Protein AF-A0A7C5YBG7-F1 (afdb_monomer_lite)

pLDDT: mean 89.76, std 11.13, range [37.03, 98.12]

Secondary structure (DSSP, 8-state):
--------------HHHHHH-HHHHHHHHHHHHHHHHHHHH-HHHHHHHHHHH-TTS-HHHHHHHHHHHHHHH--TTHHHHH-TT---HHHHHHHHHHHHHHHT-S----HHHH--GGGSPPGGGS--

Radius of gyration: 17.21 Å; chains: 1; bounding box: 35×36×41 Å

Foldseek 3Di:
DDDQPDPDDADDDDPVCCVVCVVVLLVVLLVVQVLLVCCVVCVLVNLVVVCVVPVVDDSVVVSVVSVVVNVVQCPPPCCVVQFGRDDDLVSVLVNLVVVCVVVVPPDRDDSVVPDDCVSHPDSVSGGD

Structure (mmCIF, N/CA/C/O backbone):
data_AF-A0A7C5YBG7-F1
#
_entry.id   AF-A0A7C5YBG7-F1
#
loop_
_atom_site.group_PDB
_atom_site.id
_atom_site.type_symbol
_atom_site.label_atom_id
_atom_site.label_alt_id
_atom_site.label_comp_id
_atom_site.label_asym_id
_atom_site.label_entity_id
_atom_site.label_seq_id
_atom_site.pdbx_PDB_ins_code
_atom_site.Cartn_x
_atom_site.Cartn_y
_atom_site.Cartn_z
_atom_site.occupancy
_atom_site.B_iso_or_equiv
_atom_site.auth_seq_id
_atom_site.auth_comp_id
_atom_site.auth_asym_id
_atom_site.auth_atom_id
_atom_site.pdbx_PDB_model_num
ATOM 1 N N . GLY A 1 1 ? 12.139 24.392 7.264 1.00 37.03 1 GLY A N 1
ATOM 2 C CA . GLY A 1 1 ? 10.676 24.533 7.234 1.00 37.03 1 GLY A CA 1
ATOM 3 C C . GLY A 1 1 ? 10.101 23.276 7.824 1.00 37.03 1 GLY A C 1
ATOM 4 O O . GLY A 1 1 ? 10.590 22.210 7.470 1.00 37.03 1 GLY A O 1
ATOM 5 N N . ASP A 1 2 ? 9.162 23.403 8.752 1.00 40.44 2 ASP A N 1
ATOM 6 C CA . ASP A 1 2 ? 8.578 22.266 9.464 1.00 40.44 2 ASP A CA 1
ATOM 7 C C . ASP A 1 2 ? 7.791 21.392 8.482 1.00 40.44 2 ASP A C 1
ATOM 9 O O . ASP A 1 2 ? 6.681 21.726 8.070 1.00 40.44 2 ASP A O 1
ATOM 13 N N . TYR A 1 3 ? 8.404 20.294 8.041 1.00 53.16 3 TYR A N 1
ATOM 14 C CA . TYR A 1 3 ? 7.739 19.298 7.211 1.00 53.16 3 TYR A CA 1
ATOM 15 C C . TYR A 1 3 ? 6.719 18.553 8.074 1.00 53.16 3 TYR A C 1
ATOM 17 O O . TYR A 1 3 ? 7.087 17.825 8.996 1.00 53.16 3 TYR A O 1
ATOM 25 N N . LEU A 1 4 ? 5.434 18.719 7.764 1.00 58.53 4 LEU A N 1
ATOM 26 C CA . LEU A 1 4 ? 4.390 17.847 8.288 1.00 58.53 4 LEU A CA 1
ATOM 27 C C . LEU A 1 4 ? 4.488 16.496 7.559 1.00 58.53 4 LEU A C 1
ATOM 29 O O . LEU A 1 4 ? 4.436 16.486 6.327 1.00 58.53 4 LEU A O 1
ATOM 33 N N . PRO A 1 5 ? 4.626 15.361 8.267 1.00 64.81 5 PRO A N 1
ATOM 34 C CA . PRO A 1 5 ? 4.636 14.037 7.652 1.00 64.81 5 PRO A CA 1
ATOM 35 C C . PRO A 1 5 ? 3.214 13.646 7.214 1.00 64.81 5 PRO A C 1
ATOM 37 O O . PRO A 1 5 ? 2.552 12.808 7.823 1.00 64.81 5 PRO A O 1
ATOM 40 N N . LEU A 1 6 ? 2.721 14.287 6.154 1.00 62.03 6 LEU A N 1
ATOM 41 C CA . LEU A 1 6 ? 1.426 13.976 5.563 1.00 62.03 6 LEU A CA 1
ATOM 42 C C . LEU A 1 6 ? 1.519 12.671 4.769 1.00 62.03 6 LEU A C 1
ATOM 44 O O . LEU A 1 6 ? 2.406 12.483 3.936 1.00 62.03 6 LEU A O 1
ATOM 48 N N . VAL A 1 7 ? 0.568 11.771 5.003 1.00 65.56 7 VAL A N 1
ATOM 49 C CA . VAL A 1 7 ? 0.399 10.569 4.182 1.00 65.56 7 VAL A CA 1
ATOM 50 C C . VAL A 1 7 ? -0.259 11.003 2.876 1.00 65.56 7 VAL A C 1
ATOM 52 O O . VAL A 1 7 ? -1.428 11.373 2.864 1.00 65.56 7 VAL A O 1
ATOM 55 N N . GLY A 1 8 ? 0.516 11.017 1.791 1.00 68.62 8 GLY A N 1
ATOM 56 C CA . GLY A 1 8 ? 0.087 11.610 0.521 1.00 68.62 8 GLY A CA 1
ATOM 57 C C . GLY A 1 8 ? -0.766 10.708 -0.374 1.00 68.62 8 GLY A C 1
ATOM 58 O O . GLY A 1 8 ? -1.505 11.226 -1.201 1.00 68.62 8 GLY A O 1
ATOM 59 N N . ASN A 1 9 ? -0.682 9.380 -0.228 1.00 79.50 9 ASN A N 1
ATOM 60 C CA . ASN A 1 9 ? -1.382 8.420 -1.089 1.00 79.50 9 ASN A CA 1
ATOM 61 C C . ASN A 1 9 ? -1.858 7.196 -0.296 1.00 79.50 9 ASN A C 1
ATOM 63 O O . ASN A 1 9 ? -1.182 6.745 0.628 1.00 79.50 9 ASN A O 1
ATOM 67 N N . GLY A 1 10 ? -2.990 6.623 -0.704 1.00 87.75 10 GLY A N 1
ATOM 68 C CA . GLY A 1 10 ? -3.552 5.405 -0.125 1.00 87.75 10 GLY A CA 1
ATOM 69 C C . GLY A 1 10 ? -4.531 4.725 -1.079 1.00 87.75 10 GLY A C 1
ATOM 70 O O . GLY A 1 10 ? -5.004 5.329 -2.040 1.00 87.75 10 GLY A O 1
ATOM 71 N N . ILE A 1 11 ? -4.828 3.453 -0.817 1.00 92.50 11 ILE A N 1
ATOM 72 C CA . ILE A 1 11 ? -5.889 2.725 -1.517 1.00 92.50 11 ILE A CA 1
ATOM 73 C C . ILE A 1 11 ? -7.158 2.862 -0.687 1.00 92.50 11 ILE A C 1
ATOM 75 O O . ILE A 1 11 ? -7.195 2.433 0.463 1.00 92.50 11 ILE A O 1
ATOM 79 N N . VAL A 1 12 ? -8.195 3.439 -1.287 1.00 94.12 12 VAL A N 1
ATOM 80 C CA . VAL A 1 12 ? -9.502 3.610 -0.652 1.00 94.12 12 VAL A CA 1
ATOM 81 C C . VAL A 1 12 ? -10.476 2.602 -1.245 1.00 94.12 12 VAL A C 1
ATOM 83 O O . VAL A 1 12 ? -10.521 2.397 -2.459 1.00 94.12 12 VAL A O 1
ATOM 86 N N . VAL A 1 13 ? -11.262 1.967 -0.382 1.00 94.88 13 VAL A N 1
ATOM 87 C CA . VAL A 1 13 ? -12.296 1.006 -0.762 1.00 94.88 13 VAL A CA 1
ATOM 88 C C . VAL A 1 13 ? -13.597 1.367 -0.061 1.00 94.88 13 VAL A C 1
ATOM 90 O O . VAL A 1 13 ? -13.596 1.813 1.082 1.00 94.88 13 VAL A O 1
ATOM 93 N N . ASN A 1 14 ? -14.720 1.180 -0.749 1.00 95.88 14 ASN A N 1
ATOM 94 C CA . ASN A 1 14 ? -16.034 1.339 -0.140 1.00 95.88 14 ASN A CA 1
ATOM 95 C C . ASN A 1 14 ? -16.245 0.280 0.961 1.00 95.88 14 ASN A C 1
ATOM 97 O O . ASN A 1 14 ? -15.978 -0.903 0.741 1.00 95.88 14 ASN A O 1
ATOM 101 N N . GLU A 1 15 ? -16.758 0.691 2.122 1.00 93.69 15 GLU A N 1
ATOM 102 C CA . GLU A 1 15 ? -16.945 -0.210 3.266 1.00 93.69 15 GLU A CA 1
ATOM 103 C C . GLU A 1 15 ? -17.874 -1.391 2.971 1.00 93.69 15 GLU A C 1
ATOM 105 O O . GLU A 1 15 ? -17.572 -2.520 3.358 1.00 93.69 15 GLU A O 1
ATOM 110 N N . ASP A 1 16 ? -18.994 -1.162 2.280 1.00 97.06 16 ASP A N 1
ATOM 111 C CA . ASP A 1 16 ? -19.935 -2.236 1.950 1.00 97.06 16 ASP A CA 1
ATOM 112 C C . ASP A 1 16 ? -19.296 -3.239 0.997 1.00 97.06 16 ASP A C 1
ATOM 114 O O . ASP A 1 16 ? -19.491 -4.450 1.135 1.00 97.06 16 ASP A O 1
ATOM 118 N N . PHE A 1 17 ? -18.500 -2.750 0.044 1.00 97.38 17 PHE A N 1
ATOM 119 C CA . PHE A 1 17 ? -17.734 -3.613 -0.841 1.00 97.38 17 PHE A CA 1
ATOM 120 C C . PHE A 1 17 ? -16.703 -4.435 -0.064 1.00 97.38 17 PHE A C 1
ATOM 122 O O . PHE A 1 17 ? -16.616 -5.640 -0.292 1.00 97.38 17 PHE A O 1
ATOM 129 N N . LEU A 1 18 ? -15.966 -3.816 0.864 1.00 96.12 18 LEU A N 1
ATOM 130 C CA . LEU A 1 18 ? -14.976 -4.488 1.707 1.00 96.12 18 LEU A CA 1
ATOM 131 C C . LEU A 1 18 ? -15.617 -5.584 2.566 1.00 96.12 18 LEU A C 1
ATOM 133 O O . LEU A 1 18 ? -15.129 -6.712 2.573 1.00 96.12 18 LEU A O 1
ATOM 137 N N . LYS A 1 19 ? -16.739 -5.277 3.231 1.00 95.56 19 LYS A N 1
ATOM 138 C CA . LYS A 1 19 ? -17.493 -6.225 4.069 1.00 95.56 19 LYS A CA 1
ATOM 139 C C . LYS A 1 19 ? -18.007 -7.414 3.255 1.00 95.56 19 LYS A C 1
ATOM 141 O O . LYS A 1 19 ? -17.927 -8.550 3.712 1.00 95.56 19 LYS A O 1
ATOM 146 N N . LYS A 1 20 ? -18.514 -7.165 2.043 1.00 98.12 20 LYS A N 1
ATOM 147 C CA . LYS A 1 20 ? -19.058 -8.211 1.158 1.00 98.12 20 LYS A CA 1
ATOM 148 C C . LYS A 1 20 ? -17.973 -9.011 0.432 1.00 98.12 20 LYS A C 1
ATOM 150 O O . LYS A 1 20 ? -18.186 -10.182 0.136 1.00 98.12 20 LYS A O 1
ATOM 155 N N . ASN A 1 21 ? -16.826 -8.399 0.130 1.00 97.88 21 ASN A N 1
ATOM 156 C CA . ASN A 1 21 ? -15.795 -8.970 -0.741 1.00 97.88 21 ASN A CA 1
ATOM 157 C C . ASN A 1 21 ? -14.369 -8.846 -0.158 1.00 97.88 21 ASN A C 1
ATOM 159 O O . ASN A 1 21 ? -13.455 -8.411 -0.871 1.00 97.88 21 ASN A O 1
ATOM 163 N N . PRO A 1 22 ? -14.113 -9.259 1.097 1.00 96.81 22 PRO A N 1
ATOM 164 C CA . PRO A 1 22 ? -12.812 -9.045 1.736 1.00 96.81 22 PRO A CA 1
ATOM 165 C C . PRO A 1 22 ? -11.673 -9.754 0.988 1.00 96.81 22 PRO A C 1
ATOM 167 O O . PRO A 1 22 ? -10.575 -9.216 0.841 1.00 96.81 22 PRO A O 1
ATOM 170 N N . GLU A 1 23 ? -11.942 -10.932 0.421 1.00 97.56 23 GLU A N 1
ATOM 171 C CA . GLU A 1 23 ? -10.960 -11.671 -0.376 1.00 97.56 23 GLU A CA 1
ATOM 172 C C . GLU A 1 23 ? -10.635 -11.005 -1.713 1.00 97.56 23 GLU A C 1
ATOM 174 O O . GLU A 1 23 ? -9.494 -11.091 -2.175 1.00 97.56 23 GLU A O 1
ATOM 179 N N . ALA A 1 24 ? -11.594 -10.310 -2.332 1.00 97.81 24 ALA A N 1
ATOM 180 C CA . ALA A 1 24 ? -11.327 -9.539 -3.542 1.00 97.81 24 ALA A CA 1
ATOM 181 C C . ALA A 1 24 ? -10.361 -8.389 -3.236 1.00 97.81 24 ALA A C 1
ATOM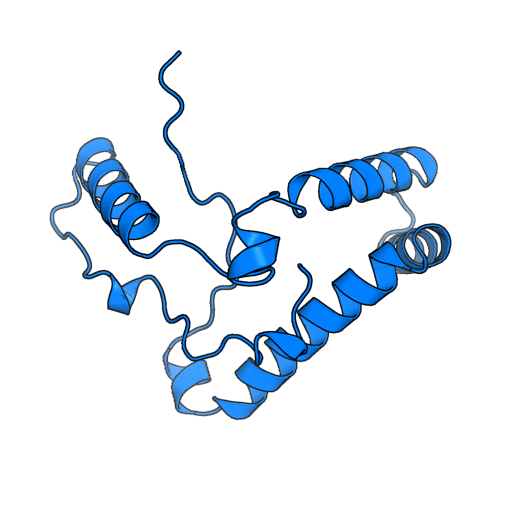 183 O O . ALA A 1 24 ? -9.392 -8.194 -3.969 1.00 97.81 24 ALA A O 1
ATOM 184 N N . VAL A 1 25 ? -10.555 -7.704 -2.104 1.00 97.38 25 VAL A N 1
ATOM 185 C CA . VAL A 1 25 ? -9.662 -6.631 -1.646 1.00 97.38 25 VAL A CA 1
ATOM 186 C C . VAL A 1 25 ? -8.265 -7.172 -1.338 1.00 97.38 25 VAL A C 1
ATOM 188 O O . VAL A 1 25 ? -7.280 -6.642 -1.851 1.00 97.38 25 VAL A O 1
ATOM 191 N N . ARG A 1 26 ? -8.146 -8.290 -0.606 1.00 96.38 26 ARG A N 1
ATOM 192 C CA . ARG A 1 26 ? -6.836 -8.925 -0.352 1.00 96.38 26 ARG A CA 1
ATOM 193 C C . ARG A 1 26 ? -6.121 -9.327 -1.643 1.00 96.38 26 ARG A C 1
ATOM 195 O O . ARG A 1 26 ? -4.910 -9.143 -1.771 1.00 96.38 26 ARG A O 1
ATOM 202 N N . LYS A 1 27 ? -6.850 -9.887 -2.615 1.00 97.44 27 LYS A N 1
ATOM 203 C CA . LYS A 1 27 ? -6.292 -10.251 -3.928 1.00 97.44 27 LYS A CA 1
ATOM 204 C C . LYS A 1 27 ? -5.863 -9.019 -4.721 1.00 97.44 27 LYS A C 1
ATOM 206 O O . LYS A 1 27 ? -4.786 -9.053 -5.309 1.00 97.44 27 LYS A O 1
ATOM 211 N N . PHE A 1 28 ? -6.650 -7.946 -4.692 1.00 97.75 28 PHE A N 1
ATOM 212 C CA . PHE A 1 28 ? -6.308 -6.678 -5.328 1.00 97.75 28 PHE A CA 1
ATOM 213 C C . PHE A 1 28 ? -5.015 -6.093 -4.752 1.00 97.75 28 PHE A C 1
ATOM 215 O O . PHE A 1 28 ? -4.090 -5.812 -5.507 1.00 97.75 28 PHE A O 1
ATOM 222 N N . LEU A 1 29 ? -4.884 -6.020 -3.424 1.00 96.56 29 LEU A N 1
ATOM 223 C CA . LEU A 1 29 ? -3.663 -5.528 -2.775 1.00 96.56 29 LEU A CA 1
ATOM 224 C C . LEU A 1 29 ? -2.434 -6.374 -3.141 1.00 96.56 29 LEU A C 1
ATOM 226 O O . LEU A 1 29 ? -1.373 -5.831 -3.446 1.00 96.56 29 LEU A O 1
ATOM 230 N N . ARG A 1 30 ? -2.571 -7.707 -3.208 1.00 96.44 30 ARG A N 1
ATOM 231 C CA . ARG A 1 30 ? -1.494 -8.577 -3.714 1.00 96.44 30 ARG A CA 1
ATOM 232 C C . ARG A 1 30 ? -1.150 -8.297 -5.178 1.00 96.44 30 ARG A C 1
ATOM 234 O O . ARG A 1 30 ? 0.028 -8.326 -5.525 1.00 96.44 30 ARG A O 1
ATOM 241 N N . ALA A 1 31 ? -2.144 -8.044 -6.028 1.00 97.19 31 ALA A N 1
ATOM 242 C CA . ALA A 1 31 ? -1.926 -7.715 -7.435 1.00 97.19 31 ALA A CA 1
ATOM 243 C C . ALA A 1 31 ? -1.191 -6.377 -7.599 1.00 97.19 31 ALA A C 1
ATOM 245 O O . ALA A 1 31 ? -0.249 -6.309 -8.383 1.00 97.19 31 ALA A O 1
ATOM 246 N N . VAL A 1 32 ? -1.538 -5.360 -6.802 1.00 94.75 32 VAL A N 1
ATOM 247 C CA . VAL A 1 32 ? -0.824 -4.073 -6.771 1.00 94.75 32 VAL A CA 1
ATOM 248 C C . VAL A 1 32 ? 0.649 -4.281 -6.420 1.00 94.75 32 VAL A C 1
ATOM 250 O O . VAL A 1 32 ? 1.522 -3.840 -7.162 1.00 94.75 32 VAL A O 1
ATOM 253 N N . ILE A 1 33 ? 0.946 -5.022 -5.346 1.00 93.00 33 ILE A N 1
ATOM 254 C CA . ILE A 1 33 ? 2.338 -5.292 -4.946 1.00 93.00 33 ILE A CA 1
ATOM 255 C C . ILE A 1 33 ? 3.094 -6.077 -6.023 1.00 93.00 33 ILE A C 1
ATOM 257 O O . ILE A 1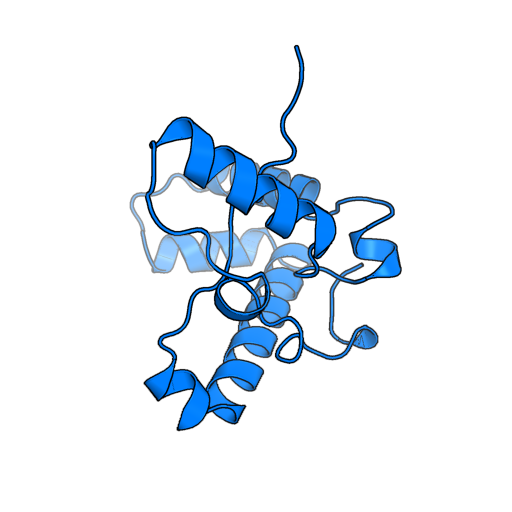 33 ? 4.259 -5.782 -6.282 1.00 93.00 33 ILE A O 1
ATOM 261 N N . ARG A 1 34 ? 2.450 -7.045 -6.689 1.00 95.44 34 ARG A N 1
ATOM 262 C CA . ARG A 1 34 ? 3.053 -7.746 -7.836 1.00 95.44 34 ARG A CA 1
ATOM 263 C C . ARG A 1 34 ? 3.354 -6.795 -8.990 1.00 95.44 34 ARG A C 1
ATOM 265 O O . ARG A 1 34 ? 4.430 -6.906 -9.562 1.00 95.44 34 ARG A O 1
ATOM 272 N N . GLY A 1 35 ? 2.447 -5.871 -9.301 1.00 93.81 35 GLY A N 1
ATOM 273 C CA . GLY A 1 35 ? 2.658 -4.852 -10.329 1.00 93.81 35 GLY A CA 1
ATOM 274 C C . GLY A 1 35 ? 3.866 -3.972 -10.020 1.00 93.81 35 GLY A C 1
ATOM 275 O O . GLY A 1 35 ? 4.724 -3.795 -10.873 1.00 93.81 35 GLY A O 1
ATOM 276 N N . ILE A 1 36 ? 4.003 -3.510 -8.775 1.00 91.62 36 ILE A N 1
ATOM 277 C CA . ILE A 1 36 ? 5.162 -2.708 -8.356 1.00 91.62 36 ILE A CA 1
ATOM 278 C C . ILE A 1 36 ? 6.454 -3.534 -8.428 1.00 91.62 36 ILE A C 1
ATOM 280 O O . ILE A 1 36 ? 7.433 -3.077 -9.012 1.00 91.62 36 ILE A O 1
ATOM 284 N N . LYS A 1 37 ? 6.451 -4.774 -7.910 1.00 91.38 37 LYS A N 1
ATOM 285 C CA . LYS A 1 37 ? 7.586 -5.711 -8.033 1.00 91.38 37 LYS A CA 1
ATOM 286 C C . LYS A 1 37 ? 7.996 -5.912 -9.494 1.00 91.38 37 LYS A C 1
ATOM 288 O O . LYS A 1 37 ? 9.184 -5.913 -9.801 1.00 91.38 37 LYS A O 1
ATOM 293 N N . TYR A 1 38 ? 7.017 -6.049 -10.385 1.00 94.38 38 TYR A N 1
ATOM 294 C CA . TYR A 1 38 ? 7.254 -6.189 -11.814 1.00 94.38 38 TYR A CA 1
ATOM 295 C C . TYR A 1 38 ? 7.887 -4.937 -12.415 1.00 94.38 38 TYR A C 1
ATOM 297 O O . TYR A 1 38 ? 8.866 -5.054 -13.140 1.00 94.38 38 TYR A O 1
ATOM 305 N N . SER A 1 39 ? 7.374 -3.749 -12.088 1.00 93.38 39 SER A N 1
ATOM 306 C CA . SER A 1 39 ? 7.916 -2.482 -12.585 1.00 93.38 39 SER A CA 1
ATOM 307 C C . SER A 1 39 ? 9.341 -2.212 -12.103 1.00 93.38 39 SER A C 1
ATOM 309 O O . SER A 1 39 ? 10.122 -1.625 -12.844 1.00 93.38 39 SER A O 1
ATOM 311 N N . ILE A 1 40 ? 9.697 -2.669 -10.897 1.00 90.31 40 ILE A N 1
ATOM 312 C CA . ILE A 1 40 ? 11.077 -2.621 -10.390 1.00 90.31 40 ILE A CA 1
ATOM 313 C C . ILE A 1 40 ? 11.987 -3.532 -11.216 1.00 90.31 40 ILE A C 1
ATOM 315 O O . ILE A 1 40 ? 13.075 -3.121 -11.609 1.00 90.31 40 ILE A O 1
ATOM 319 N N . ALA A 1 41 ? 11.551 -4.765 -11.480 1.00 92.81 41 ALA A N 1
ATOM 320 C CA . ALA A 1 41 ? 12.347 -5.739 -12.222 1.00 92.81 41 ALA A CA 1
ATOM 321 C C . ALA A 1 41 ? 12.436 -5.425 -13.728 1.00 92.81 41 ALA A C 1
ATOM 323 O O . ALA A 1 41 ? 13.451 -5.721 -14.351 1.00 92.81 41 ALA A O 1
ATOM 324 N N . ASN A 1 42 ? 11.390 -4.823 -14.305 1.00 95.31 42 ASN A N 1
ATOM 325 C CA . ASN A 1 42 ? 11.221 -4.637 -15.749 1.00 95.31 42 ASN A CA 1
ATOM 326 C C . ASN A 1 42 ? 10.768 -3.201 -16.097 1.00 95.31 42 ASN A C 1
ATOM 328 O O . ASN A 1 42 ? 9.693 -3.017 -16.678 1.00 95.31 42 ASN A O 1
ATOM 332 N N . PRO A 1 43 ? 11.549 -2.156 -15.768 1.00 93.88 43 PRO A N 1
ATOM 333 C CA . PRO A 1 43 ? 11.111 -0.769 -15.930 1.00 93.88 43 PRO A CA 1
ATOM 334 C C . PRO A 1 43 ? 10.794 -0.399 -17.388 1.00 93.88 43 PRO A C 1
ATOM 336 O O . PRO A 1 43 ? 9.817 0.297 -17.645 1.00 93.88 43 PRO A O 1
ATOM 339 N N . ASP A 1 44 ? 11.562 -0.894 -18.363 1.00 95.12 44 ASP A N 1
ATOM 340 C CA . ASP A 1 44 ? 11.312 -0.621 -19.788 1.00 95.12 44 ASP A CA 1
ATOM 341 C C . ASP A 1 44 ? 10.006 -1.238 -20.303 1.00 95.12 44 ASP A C 1
ATOM 343 O O . ASP A 1 44 ? 9.279 -0.628 -21.096 1.00 95.12 44 ASP A O 1
ATOM 347 N N . GLU A 1 45 ? 9.683 -2.441 -19.836 1.00 97.06 45 GLU A N 1
ATOM 348 C CA . GLU A 1 45 ? 8.434 -3.102 -20.193 1.00 97.06 45 GLU A CA 1
ATOM 349 C C . GLU A 1 45 ? 7.246 -2.452 -19.485 1.00 97.06 45 GLU A C 1
ATOM 351 O O . GLU A 1 45 ? 6.215 -2.231 -20.113 1.00 97.06 45 GLU A O 1
ATOM 356 N N . ALA A 1 46 ? 7.401 -2.054 -18.220 1.00 95.94 46 ALA A N 1
ATOM 357 C CA . ALA A 1 46 ? 6.372 -1.323 -17.487 1.00 95.94 46 ALA A CA 1
ATOM 358 C C . ALA A 1 46 ? 5.973 -0.019 -18.201 1.00 95.94 46 ALA A C 1
ATOM 360 O O . ALA A 1 46 ? 4.784 0.268 -18.338 1.00 95.94 46 ALA A O 1
ATOM 361 N N . ILE A 1 47 ? 6.945 0.732 -18.732 1.00 97.31 47 ILE A N 1
ATOM 362 C CA . ILE A 1 47 ? 6.657 1.913 -19.557 1.00 97.31 47 ILE A CA 1
ATOM 363 C C . ILE A 1 47 ? 6.011 1.527 -20.886 1.00 97.31 47 ILE A C 1
ATOM 365 O O . ILE A 1 47 ? 5.085 2.194 -21.334 1.00 97.31 47 ILE A O 1
ATOM 369 N N . SER A 1 48 ? 6.433 0.429 -21.510 1.00 96.62 48 SER A N 1
ATOM 370 C CA . SER A 1 48 ? 5.796 -0.048 -22.743 1.00 96.62 48 SER A CA 1
ATOM 371 C C . SER A 1 48 ? 4.319 -0.412 -22.519 1.00 96.62 48 SER A C 1
ATOM 373 O O . SER A 1 48 ? 3.474 -0.055 -23.336 1.00 96.62 48 SER A O 1
ATOM 375 N N . ILE A 1 49 ? 3.987 -1.042 -21.387 1.00 97.06 49 ILE A N 1
ATOM 376 C CA . ILE A 1 49 ? 2.607 -1.327 -20.963 1.00 97.06 49 ILE A CA 1
ATOM 377 C C . ILE A 1 49 ? 1.833 -0.023 -20.711 1.00 97.06 49 ILE A C 1
ATOM 379 O O . ILE A 1 49 ? 0.686 0.104 -21.141 1.00 97.06 49 ILE A O 1
ATOM 383 N N . LEU A 1 50 ? 2.450 0.970 -20.060 1.00 95.88 50 LEU A N 1
ATOM 384 C CA . LEU A 1 50 ? 1.839 2.286 -19.839 1.00 95.88 50 LEU A CA 1
ATOM 385 C C . LEU A 1 50 ? 1.480 2.976 -21.166 1.00 95.88 50 LEU A C 1
ATOM 387 O O . LEU A 1 50 ? 0.364 3.467 -21.315 1.00 95.88 50 LEU A O 1
ATOM 391 N N . LEU A 1 51 ? 2.379 2.945 -22.151 1.00 96.50 51 LEU A N 1
ATOM 392 C CA . LEU A 1 51 ? 2.153 3.545 -23.470 1.00 96.50 51 LEU A CA 1
ATOM 393 C C . LEU A 1 51 ? 1.076 2.824 -24.290 1.00 96.50 51 LEU A C 1
ATOM 395 O O . LEU A 1 51 ? 0.417 3.452 -25.111 1.00 96.50 51 LEU A O 1
ATOM 399 N N . GLN A 1 52 ? 0.845 1.526 -24.065 1.00 97.19 52 GLN A N 1
ATOM 400 C CA . GLN A 1 52 ? -0.309 0.839 -24.663 1.00 97.19 52 GLN A CA 1
ATOM 401 C C . GLN A 1 52 ? -1.635 1.385 -24.117 1.00 97.19 52 GLN A C 1
ATOM 403 O O . GLN A 1 52 ? -2.634 1.417 -24.834 1.00 97.19 52 GLN A O 1
ATOM 408 N N . ARG A 1 53 ? -1.655 1.804 -22.844 1.00 96.81 53 ARG A N 1
ATOM 409 C CA . ARG A 1 53 ? -2.843 2.366 -22.191 1.00 96.81 53 ARG A CA 1
ATOM 410 C C . ARG A 1 53 ? -3.073 3.831 -22.553 1.00 96.81 53 ARG A C 1
ATOM 412 O O . ARG A 1 53 ? -4.236 4.229 -22.672 1.00 96.81 53 ARG A O 1
ATOM 419 N N . ASP A 1 54 ? -1.991 4.592 -22.683 1.00 96.31 54 ASP A N 1
ATOM 420 C CA . ASP A 1 54 ? -1.983 5.992 -23.099 1.00 96.31 54 ASP A CA 1
ATOM 421 C C . ASP A 1 54 ? -0.803 6.271 -24.053 1.00 96.31 54 ASP A C 1
ATOM 423 O O . ASP A 1 54 ? 0.308 6.585 -23.611 1.00 96.31 54 ASP A O 1
ATOM 427 N N . PRO A 1 55 ? -1.037 6.179 -25.375 1.00 95.00 55 PRO A N 1
ATOM 428 C CA . PRO A 1 55 ? -0.004 6.407 -26.384 1.00 95.00 55 PRO A CA 1
ATOM 429 C C . PRO A 1 55 ? 0.470 7.861 -26.496 1.00 95.00 55 PRO A C 1
ATOM 431 O O . PRO A 1 55 ? 1.403 8.127 -27.250 1.00 95.00 55 PRO A O 1
ATOM 434 N N . THR A 1 56 ? -0.179 8.812 -25.812 1.00 97.25 56 THR A N 1
ATOM 435 C CA . THR A 1 56 ? 0.171 10.240 -25.896 1.00 97.25 56 THR A CA 1
ATOM 436 C C . THR A 1 56 ? 1.333 10.625 -24.981 1.00 97.25 56 THR A C 1
ATOM 438 O O . THR A 1 56 ? 1.905 11.707 -25.124 1.00 97.25 56 THR A O 1
ATOM 441 N N . LEU A 1 57 ? 1.704 9.742 -24.052 1.00 96.62 57 LEU A N 1
ATOM 442 C CA . LEU A 1 57 ? 2.774 9.979 -23.093 1.00 96.62 57 LEU A CA 1
ATOM 443 C C . LEU A 1 57 ? 4.159 9.892 -23.746 1.00 96.62 57 LEU A C 1
ATOM 445 O O . LEU A 1 57 ? 4.406 9.128 -24.679 1.00 96.62 57 LEU A O 1
ATOM 449 N N . ASN A 1 58 ? 5.109 10.650 -23.199 1.00 96.94 58 ASN A N 1
ATOM 450 C CA . ASN A 1 58 ? 6.502 10.572 -23.618 1.00 96.94 58 ASN A CA 1
ATOM 451 C C . ASN A 1 58 ? 7.226 9.442 -22.868 1.00 96.94 58 ASN A C 1
ATOM 453 O O . ASN A 1 58 ? 7.361 9.487 -21.646 1.00 96.94 58 ASN A O 1
ATOM 457 N N . LYS A 1 59 ? 7.740 8.458 -23.615 1.00 94.69 59 LYS A N 1
ATOM 458 C CA . LYS A 1 59 ? 8.418 7.273 -23.068 1.00 94.69 59 LYS A CA 1
ATOM 459 C C . LYS A 1 59 ? 9.543 7.612 -22.088 1.00 94.69 59 LYS A C 1
ATOM 461 O O . LYS A 1 59 ? 9.606 7.032 -21.006 1.00 94.69 59 LYS A O 1
ATOM 466 N N . ASP A 1 60 ? 10.436 8.516 -22.475 1.00 94.81 60 ASP A N 1
ATOM 467 C CA . ASP A 1 60 ? 11.641 8.808 -21.700 1.00 94.81 60 ASP A CA 1
ATOM 468 C C . ASP A 1 60 ? 11.290 9.563 -20.419 1.00 94.81 60 ASP A C 1
ATOM 470 O O . ASP A 1 60 ? 11.801 9.234 -19.348 1.00 94.81 60 ASP A O 1
ATOM 474 N N . VAL A 1 61 ? 10.349 10.509 -20.502 1.00 96.38 61 VAL A N 1
ATOM 475 C CA . VAL A 1 61 ? 9.826 11.229 -19.333 1.00 96.38 61 VAL A CA 1
ATOM 476 C C . VAL A 1 61 ? 9.168 10.260 -18.356 1.00 96.38 61 VAL A C 1
ATOM 478 O O . VAL A 1 61 ? 9.490 10.279 -17.169 1.00 96.38 61 VAL A O 1
ATOM 481 N N . GLU A 1 62 ? 8.292 9.374 -18.831 1.00 96.06 62 GLU A N 1
ATOM 482 C CA . GLU A 1 62 ? 7.610 8.422 -17.953 1.00 96.06 62 GLU A CA 1
ATOM 483 C C . GLU A 1 62 ? 8.574 7.402 -17.342 1.00 96.06 62 GLU A C 1
ATOM 485 O O . GLU A 1 62 ? 8.429 7.055 -16.170 1.00 96.06 62 GLU A O 1
ATOM 490 N N . LYS A 1 63 ? 9.618 6.984 -18.071 1.00 94.31 63 LYS A N 1
ATOM 491 C CA . LYS A 1 63 ? 10.679 6.140 -17.505 1.00 94.31 63 LYS A CA 1
ATOM 492 C C . LYS A 1 63 ? 11.399 6.842 -16.358 1.00 94.31 63 LYS A C 1
ATOM 494 O O . LYS A 1 63 ? 11.580 6.238 -15.304 1.00 94.31 63 LYS A O 1
ATOM 499 N N . GLN A 1 64 ? 11.769 8.112 -16.525 1.00 94.44 64 GLN A N 1
ATOM 500 C CA . GLN A 1 64 ? 12.399 8.880 -15.447 1.00 94.44 64 GLN A CA 1
ATOM 501 C C . GLN A 1 64 ? 11.461 9.053 -14.246 1.00 94.44 64 GLN A C 1
ATOM 503 O O . GLN A 1 64 ? 11.882 8.870 -13.104 1.00 94.44 64 GLN A O 1
ATOM 508 N N . ARG A 1 65 ? 10.173 9.332 -14.488 1.00 93.25 65 ARG A N 1
ATOM 509 C CA . ARG A 1 65 ? 9.161 9.430 -13.424 1.00 93.25 65 ARG A CA 1
ATOM 510 C C . ARG A 1 65 ? 8.992 8.115 -12.670 1.00 93.25 65 ARG A C 1
ATOM 512 O O . ARG A 1 65 ? 8.897 8.140 -11.447 1.00 93.25 65 ARG A O 1
ATOM 519 N N . LEU A 1 66 ? 8.982 6.983 -13.374 1.00 92.94 66 LEU A N 1
ATOM 520 C CA . LEU A 1 66 ? 8.918 5.665 -12.750 1.00 92.94 66 LEU A CA 1
ATOM 521 C C . LEU A 1 66 ? 10.137 5.428 -11.858 1.00 92.94 66 LEU A C 1
ATOM 523 O O . LEU A 1 66 ? 9.959 5.090 -10.695 1.00 92.94 66 LEU A O 1
ATOM 527 N N . LEU A 1 67 ? 11.354 5.642 -12.362 1.00 89.94 67 LEU A N 1
ATOM 528 C CA . LEU A 1 67 ? 12.578 5.432 -11.579 1.00 89.94 67 LEU A CA 1
ATOM 529 C C . LEU A 1 67 ? 12.605 6.308 -10.318 1.00 89.94 67 LEU A C 1
ATOM 531 O O . LEU A 1 67 ? 12.869 5.801 -9.232 1.00 89.94 67 LEU A O 1
ATOM 535 N N . MET A 1 68 ? 12.221 7.581 -10.435 1.00 88.69 68 MET A N 1
ATOM 536 C CA . MET A 1 68 ? 12.096 8.482 -9.287 1.00 88.69 68 MET A CA 1
ATOM 537 C C . MET A 1 68 ? 11.038 8.000 -8.286 1.00 88.69 68 MET A C 1
ATOM 539 O O . MET A 1 68 ? 11.272 7.995 -7.080 1.00 88.69 68 MET A O 1
ATOM 543 N N . ALA A 1 69 ? 9.869 7.567 -8.765 1.00 87.00 69 ALA A N 1
ATOM 544 C CA . ALA A 1 69 ? 8.832 7.023 -7.896 1.00 87.00 69 ALA A CA 1
ATOM 545 C C . ALA A 1 69 ? 9.316 5.763 -7.162 1.00 87.00 69 ALA A C 1
ATOM 547 O O . ALA A 1 69 ? 9.037 5.618 -5.974 1.00 87.00 69 ALA A O 1
ATOM 548 N N . LEU A 1 70 ? 10.068 4.888 -7.841 1.00 82.75 70 LEU A N 1
ATOM 549 C CA . LEU A 1 70 ? 10.654 3.680 -7.256 1.00 82.75 70 LEU A CA 1
ATOM 550 C C . LEU A 1 70 ? 11.689 3.997 -6.163 1.00 82.75 70 LEU A C 1
ATOM 552 O O . LEU A 1 70 ? 11.744 3.289 -5.159 1.00 82.75 70 LEU A O 1
ATOM 556 N N . GLU A 1 71 ? 12.462 5.073 -6.312 1.00 80.94 71 GLU A N 1
ATOM 557 C CA . GLU A 1 71 ? 13.365 5.556 -5.259 1.00 80.94 71 GLU A CA 1
ATOM 558 C C . GLU A 1 71 ? 12.599 6.106 -4.050 1.00 80.94 71 GLU A C 1
ATOM 560 O O . GLU A 1 71 ? 12.951 5.804 -2.912 1.00 80.94 71 GLU A O 1
ATOM 565 N N . ILE A 1 72 ? 11.526 6.870 -4.279 1.00 76.50 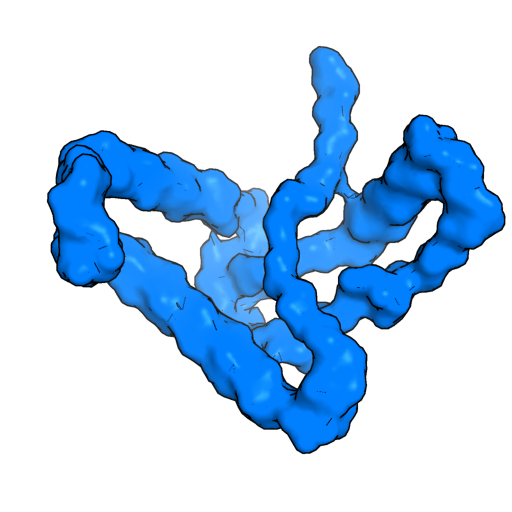72 ILE A N 1
ATOM 566 C CA . ILE A 1 72 ? 10.723 7.482 -3.208 1.00 76.50 72 ILE A CA 1
ATOM 567 C C . ILE A 1 72 ? 9.986 6.427 -2.379 1.00 76.50 72 ILE A C 1
ATOM 569 O O . ILE A 1 72 ? 9.890 6.560 -1.159 1.00 76.50 72 ILE A O 1
ATOM 573 N N . ILE A 1 73 ? 9.445 5.386 -3.018 1.00 72.31 73 ILE A N 1
ATOM 574 C CA . ILE A 1 73 ? 8.723 4.332 -2.292 1.00 72.31 73 ILE A CA 1
ATOM 575 C C . ILE A 1 73 ? 9.646 3.436 -1.463 1.00 72.31 73 ILE A C 1
ATOM 577 O O . ILE A 1 73 ? 9.158 2.762 -0.559 1.00 72.31 73 ILE A O 1
ATOM 581 N N . ASN A 1 74 ? 10.951 3.438 -1.743 1.00 67.88 74 ASN A N 1
ATOM 582 C CA . ASN A 1 74 ? 11.958 2.730 -0.962 1.00 67.88 74 ASN A CA 1
ATOM 583 C C . ASN A 1 74 ? 12.383 3.574 0.253 1.00 67.88 74 ASN A C 1
ATOM 585 O O . ASN A 1 74 ? 13.487 4.127 0.317 1.00 67.88 74 ASN A O 1
ATOM 589 N N . VAL A 1 75 ? 11.474 3.715 1.220 1.00 65.56 75 VAL A N 1
ATOM 590 C CA . VAL A 1 75 ? 11.725 4.476 2.449 1.00 65.56 75 VAL A CA 1
ATOM 591 C C . VAL A 1 75 ? 12.544 3.620 3.413 1.00 65.56 75 VAL A C 1
ATOM 593 O O . VAL A 1 75 ? 11.996 2.976 4.316 1.00 65.56 75 VAL A O 1
ATOM 596 N N . LYS A 1 76 ? 13.872 3.652 3.226 1.00 64.75 76 LYS A N 1
ATOM 597 C CA . LYS A 1 76 ? 14.852 2.954 4.074 1.00 64.75 76 LYS A CA 1
ATOM 598 C C . LYS A 1 76 ? 14.484 3.035 5.559 1.00 64.75 76 LYS A C 1
ATOM 600 O O . LYS A 1 76 ? 14.198 4.107 6.095 1.00 64.75 76 LYS A O 1
ATOM 605 N N . GLY A 1 77 ? 14.507 1.889 6.227 1.00 76.31 77 GLY A N 1
ATOM 606 C CA . GLY A 1 77 ? 14.133 1.705 7.626 1.00 76.31 77 GLY A CA 1
ATOM 607 C C . GLY A 1 77 ? 12.653 1.384 7.852 1.00 76.31 77 GLY A C 1
ATOM 608 O O . GLY A 1 77 ? 12.354 0.454 8.602 1.00 76.31 77 GLY A O 1
ATOM 609 N N . VAL A 1 78 ? 11.715 2.107 7.225 1.00 76.12 78 VAL A N 1
ATOM 610 C CA . VAL A 1 78 ? 10.270 1.844 7.399 1.00 76.12 78 VAL A CA 1
ATOM 611 C C . VAL A 1 78 ? 9.830 0.688 6.519 1.00 76.12 78 VAL A C 1
ATOM 613 O O . VAL A 1 78 ? 9.231 -0.261 7.028 1.00 76.12 78 VAL A O 1
ATOM 616 N N . THR A 1 79 ? 10.131 0.742 5.222 1.00 79.75 79 THR A N 1
ATOM 617 C CA . THR A 1 79 ? 9.787 -0.348 4.307 1.00 79.75 79 THR A CA 1
ATOM 618 C C . THR A 1 79 ? 10.617 -1.594 4.618 1.00 79.75 79 THR A C 1
ATOM 620 O O . THR A 1 79 ? 10.046 -2.680 4.662 1.00 79.75 79 THR A O 1
ATOM 623 N N . ASP A 1 80 ? 11.877 -1.441 5.042 1.00 81.62 80 ASP A N 1
ATOM 624 C CA . ASP A 1 80 ? 12.724 -2.571 5.453 1.00 81.62 80 ASP A CA 1
ATOM 625 C C . ASP A 1 80 ? 12.110 -3.352 6.627 1.00 81.62 80 ASP A C 1
ATOM 627 O O . ASP A 1 80 ? 12.174 -4.580 6.693 1.00 81.62 80 ASP A O 1
ATOM 631 N N . LYS A 1 81 ? 11.506 -2.631 7.583 1.00 86.75 81 LYS A N 1
ATOM 632 C CA . LYS A 1 81 ? 10.952 -3.219 8.807 1.00 86.75 81 LYS A CA 1
ATOM 633 C C . LYS A 1 81 ? 9.508 -3.679 8.647 1.00 86.75 81 LYS A C 1
ATOM 635 O O . LYS A 1 81 ? 9.121 -4.704 9.208 1.00 86.75 81 LYS A O 1
ATOM 640 N N . TYR A 1 82 ? 8.694 -2.898 7.946 1.00 89.19 82 TYR A N 1
ATOM 641 C CA . TYR A 1 82 ? 7.247 -3.084 7.916 1.00 89.19 82 TYR A CA 1
ATOM 642 C C . TYR A 1 82 ? 6.692 -3.376 6.534 1.00 89.19 82 TYR A C 1
ATOM 644 O O . TYR A 1 82 ? 5.508 -3.677 6.454 1.00 89.19 82 TYR A O 1
ATOM 652 N N . GLY A 1 83 ? 7.500 -3.335 5.479 1.00 89.19 83 GLY A N 1
ATOM 653 C CA . GLY A 1 83 ? 7.111 -3.586 4.099 1.00 89.19 83 GLY A CA 1
ATOM 654 C C . GLY A 1 83 ? 6.334 -2.437 3.451 1.00 89.19 83 GLY A C 1
ATOM 655 O O . GLY A 1 83 ? 5.555 -1.735 4.100 1.00 89.19 83 GLY A O 1
ATOM 656 N N . PHE A 1 84 ? 6.489 -2.287 2.136 1.00 88.69 84 PHE A N 1
ATOM 657 C CA . PHE A 1 84 ? 5.741 -1.336 1.315 1.00 88.69 84 PHE A CA 1
ATOM 658 C C . PHE A 1 84 ? 4.226 -1.413 1.569 1.00 88.69 84 PHE A C 1
ATOM 660 O O . PHE A 1 84 ? 3.640 -2.497 1.671 1.00 88.69 84 PHE A O 1
ATOM 667 N N . GLY A 1 85 ? 3.591 -0.242 1.651 1.00 87.56 85 GLY A N 1
ATOM 668 C CA . GLY A 1 85 ? 2.168 -0.081 1.958 1.00 87.56 85 GLY A CA 1
ATOM 669 C C . GLY A 1 85 ? 1.849 0.021 3.453 1.00 87.56 85 GLY A C 1
ATOM 670 O O . GLY A 1 85 ? 0.717 0.352 3.795 1.00 87.56 85 GLY A O 1
ATOM 671 N N . TYR A 1 86 ? 2.815 -0.227 4.345 1.00 90.12 86 TYR A N 1
ATOM 672 C CA . TYR A 1 86 ? 2.663 0.123 5.755 1.00 90.12 86 TYR A CA 1
ATOM 673 C C . TYR A 1 86 ? 2.772 1.634 5.960 1.00 90.12 86 TYR A C 1
ATOM 675 O O . TYR A 1 86 ? 3.570 2.320 5.325 1.00 90.12 86 TYR A O 1
ATOM 683 N N . VAL A 1 87 ? 1.998 2.126 6.915 1.00 86.94 87 VAL A N 1
ATOM 684 C CA . VAL A 1 87 ? 2.042 3.496 7.405 1.00 86.94 87 VAL A CA 1
ATOM 685 C C . VAL A 1 87 ? 1.892 3.450 8.916 1.00 86.94 87 VAL A C 1
ATOM 687 O O . VAL A 1 87 ? 1.110 2.655 9.434 1.00 86.94 87 VAL A O 1
ATOM 690 N N . ASP A 1 88 ? 2.661 4.274 9.627 1.00 88.38 88 ASP A N 1
ATOM 691 C CA . ASP A 1 88 ? 2.583 4.344 11.082 1.00 88.38 88 ASP A CA 1
ATOM 692 C C . ASP A 1 88 ? 1.216 4.924 11.508 1.00 88.38 88 ASP A C 1
ATOM 694 O O . ASP A 1 88 ? 0.902 6.068 11.155 1.00 88.38 88 ASP A O 1
ATOM 698 N N . PRO A 1 89 ? 0.406 4.175 12.280 1.00 91.19 89 PRO A N 1
ATOM 699 C CA . PRO A 1 89 ? -0.867 4.643 12.825 1.00 91.19 89 PRO A CA 1
ATOM 700 C C . PRO A 1 89 ? -0.811 6.013 13.510 1.00 91.19 89 PRO A C 1
ATOM 702 O O . PRO A 1 89 ? -1.733 6.815 13.369 1.00 91.19 89 PRO A O 1
ATOM 705 N N . SER A 1 90 ? 0.281 6.312 14.219 1.00 90.81 90 SER A N 1
ATOM 706 C CA . SER A 1 90 ? 0.453 7.581 14.933 1.00 90.81 90 SER A CA 1
ATOM 707 C C . SER A 1 90 ? 0.646 8.772 13.991 1.00 90.81 90 SER A C 1
ATOM 709 O O . SER A 1 90 ? 0.317 9.903 14.347 1.00 90.81 90 SER A O 1
ATOM 711 N N . VAL A 1 91 ? 1.155 8.534 12.778 1.00 89.19 91 VAL A N 1
ATOM 712 C CA . VAL A 1 91 ? 1.265 9.559 11.735 1.00 89.19 91 VAL A CA 1
ATOM 713 C C . VAL A 1 91 ? -0.115 9.866 11.161 1.00 89.19 91 VAL A C 1
ATOM 715 O O . VAL A 1 91 ? -0.453 11.034 10.989 1.00 89.19 91 VAL A O 1
ATOM 718 N N . ILE A 1 92 ? -0.941 8.843 10.918 1.00 91.69 92 ILE A N 1
ATOM 719 C CA . ILE A 1 92 ? -2.320 9.050 10.451 1.00 91.69 92 ILE A CA 1
ATOM 720 C C . ILE A 1 92 ? -3.150 9.772 11.509 1.00 91.69 92 ILE A C 1
ATOM 722 O O . ILE A 1 92 ? -3.846 10.721 11.164 1.00 91.69 92 ILE A O 1
ATOM 726 N N . ASP A 1 93 ? -3.043 9.389 12.780 1.00 93.69 93 ASP A N 1
ATOM 727 C CA . ASP A 1 93 ? -3.789 10.045 13.858 1.00 93.69 93 ASP A CA 1
ATOM 728 C C . ASP A 1 93 ? -3.451 11.547 13.965 1.00 93.69 93 ASP A C 1
ATOM 730 O O . ASP A 1 93 ? -4.350 12.386 14.001 1.00 93.69 93 ASP A O 1
ATOM 734 N N . LYS A 1 94 ? -2.166 11.915 13.854 1.00 93.44 94 LYS A N 1
ATOM 735 C CA . LYS A 1 94 ? -1.747 13.327 13.771 1.00 93.44 94 LYS A CA 1
ATOM 736 C C . LYS A 1 94 ? -2.272 14.027 12.517 1.00 93.44 94 LYS A C 1
ATOM 738 O O . LYS A 1 94 ? -2.646 15.195 12.579 1.00 93.44 94 LYS A O 1
ATOM 743 N N . ASN A 1 95 ? -2.302 13.342 11.375 1.00 91.88 95 ASN A N 1
ATOM 744 C CA . ASN A 1 95 ? -2.837 13.913 10.137 1.00 91.88 95 ASN A CA 1
ATOM 745 C C . ASN A 1 95 ? -4.347 14.163 10.234 1.00 91.88 95 ASN A C 1
ATOM 747 O O . ASN A 1 95 ? -4.817 15.176 9.717 1.00 91.88 95 ASN A O 1
ATOM 751 N N . ILE A 1 96 ? -5.091 13.299 10.937 1.00 94.69 96 ILE A N 1
ATOM 752 C CA . ILE A 1 96 ? -6.502 13.534 11.267 1.00 94.69 96 ILE A CA 1
ATOM 753 C C . ILE A 1 96 ? -6.633 14.845 12.054 1.00 94.69 96 ILE A C 1
ATOM 755 O O . ILE A 1 96 ? -7.439 15.691 11.670 1.00 94.69 96 ILE A O 1
ATOM 759 N N . ASP A 1 97 ? -5.811 15.061 13.087 1.00 94.69 97 ASP A N 1
ATOM 760 C CA . ASP A 1 97 ? -5.838 16.303 13.877 1.00 94.69 97 ASP A CA 1
ATOM 761 C C . ASP A 1 97 ? -5.538 17.546 13.039 1.00 94.69 97 ASP A C 1
ATOM 763 O O . ASP A 1 97 ? -6.235 18.559 13.147 1.00 94.69 97 ASP A O 1
ATOM 767 N N . VAL A 1 98 ? -4.512 17.472 12.186 1.00 93.88 98 VAL A N 1
ATOM 768 C CA . VAL A 1 98 ? -4.140 18.571 11.288 1.00 93.88 98 VAL A CA 1
ATOM 769 C C . VAL A 1 98 ? -5.307 18.914 10.366 1.00 93.88 98 VAL A C 1
ATOM 771 O O . VAL A 1 98 ? -5.696 20.075 10.303 1.00 93.88 98 VAL A O 1
ATOM 774 N N . ILE A 1 99 ? -5.914 17.928 9.699 1.00 93.12 99 ILE A N 1
ATOM 775 C CA . ILE A 1 99 ? -7.032 18.160 8.774 1.00 93.12 99 ILE A CA 1
ATOM 776 C C . ILE A 1 99 ? -8.254 18.717 9.514 1.00 93.12 99 ILE A C 1
ATOM 778 O O . ILE A 1 99 ? -8.818 19.723 9.081 1.00 93.12 99 ILE A O 1
ATOM 782 N N . VAL A 1 100 ? -8.642 18.123 10.647 1.00 96.38 100 VAL A N 1
ATOM 783 C CA . VAL A 1 100 ? -9.785 18.589 11.452 1.00 96.38 100 VAL A CA 1
ATOM 784 C C . VAL A 1 100 ? -9.598 2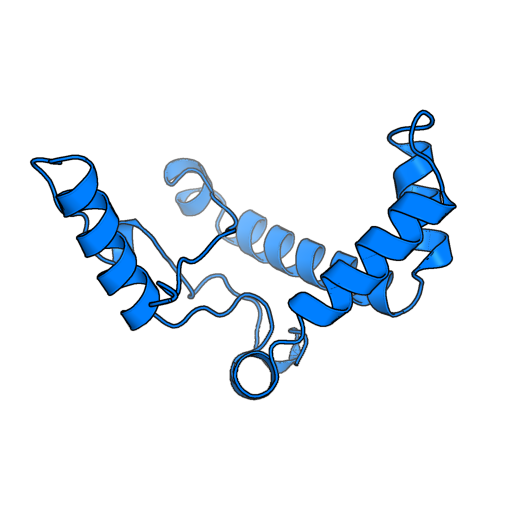0.046 11.863 1.00 96.38 100 VAL A C 1
ATOM 786 O O . VAL A 1 100 ? -10.505 20.857 11.676 1.00 96.38 100 VAL A O 1
ATOM 789 N N . LYS A 1 101 ? -8.406 20.407 12.352 1.00 95.31 101 LYS A N 1
ATOM 790 C CA . LYS A 1 101 ? -8.093 21.778 12.763 1.00 95.31 101 LYS A CA 1
ATOM 791 C C . LYS A 1 101 ? -8.036 22.744 11.581 1.00 95.31 101 LYS A C 1
ATOM 793 O O . LYS A 1 101 ? -8.592 23.834 11.669 1.00 95.31 101 LYS A O 1
ATOM 798 N N . THR A 1 102 ? -7.362 22.370 10.495 1.00 95.06 102 THR A N 1
ATOM 799 C CA . THR A 1 102 ? -7.163 23.238 9.325 1.00 95.06 102 THR A CA 1
ATOM 800 C C . THR A 1 102 ? -8.479 23.584 8.641 1.00 95.06 102 THR A C 1
ATOM 802 O O . THR A 1 102 ? -8.657 24.725 8.224 1.00 95.06 102 THR A O 1
ATOM 805 N N . PHE A 1 103 ? -9.405 22.628 8.546 1.00 95.94 103 PHE A N 1
ATOM 806 C CA . PHE A 1 103 ? -10.697 22.835 7.890 1.00 95.94 103 PHE A CA 1
ATOM 807 C C . PHE A 1 103 ? -11.840 23.165 8.860 1.00 95.94 103 PHE A C 1
ATOM 809 O O . PHE A 1 103 ? -12.968 23.351 8.412 1.00 95.94 103 PHE A O 1
ATOM 816 N N . GLY A 1 104 ? -11.573 23.249 10.169 1.00 96.06 104 GLY A N 1
ATOM 817 C CA . GLY A 1 104 ? -12.590 23.553 11.179 1.00 96.06 104 GLY A CA 1
ATOM 818 C C . GLY A 1 104 ? -13.715 22.516 11.235 1.00 96.06 104 GLY A C 1
ATOM 819 O O . GLY A 1 104 ? -14.876 22.882 11.394 1.00 96.06 104 GLY A O 1
ATOM 820 N N . LEU A 1 105 ? -13.390 21.231 11.053 1.00 97.00 105 LEU A N 1
ATOM 821 C CA . LEU A 1 105 ? -14.389 20.162 11.033 1.00 97.00 105 LEU A CA 1
ATOM 822 C C . LEU A 1 105 ? -14.954 19.929 12.438 1.00 97.00 105 LEU A C 1
ATOM 824 O O . LEU A 1 105 ? -14.206 19.788 13.401 1.00 97.00 105 LEU A O 1
ATOM 828 N N . GLU A 1 106 ? -16.276 19.810 12.546 1.00 96.06 106 GLU A N 1
ATOM 829 C CA . GLU A 1 106 ? -16.947 19.535 13.827 1.00 96.06 106 GLU A CA 1
ATOM 830 C C . GLU A 1 106 ? -16.629 18.134 14.366 1.00 96.06 106 GLU A C 1
ATOM 832 O O . GLU A 1 106 ? -16.610 17.900 15.575 1.00 96.06 106 GLU A O 1
ATOM 837 N N . ARG A 1 107 ? -16.377 17.186 13.457 1.00 97.06 107 ARG A N 1
ATOM 838 C CA . ARG A 1 107 ? -16.151 15.778 13.777 1.00 97.06 107 ARG A CA 1
ATOM 839 C C . ARG A 1 107 ? -14.701 15.381 13.534 1.00 97.06 107 ARG A C 1
ATOM 841 O O . ARG A 1 107 ? -14.192 15.514 12.424 1.00 97.06 107 ARG A O 1
ATOM 848 N N . ARG A 1 108 ? -14.098 14.750 14.544 1.00 96.75 108 ARG A N 1
ATOM 849 C CA . ARG A 1 108 ? -12.844 14.000 14.421 1.00 96.75 108 ARG A CA 1
ATOM 850 C C . ARG A 1 108 ? -13.146 12.503 14.249 1.00 96.75 108 ARG A C 1
ATOM 852 O O . ARG A 1 108 ? -13.683 11.911 15.186 1.00 96.75 108 ARG A O 1
ATOM 859 N N . PRO A 1 109 ? -12.836 11.876 13.100 1.00 96.00 109 PRO A N 1
ATOM 860 C CA . PRO A 1 109 ? -12.935 10.424 12.973 1.00 96.00 109 PRO A CA 1
ATOM 861 C C . PRO A 1 109 ? -11.909 9.722 13.875 1.00 96.00 109 PRO A C 1
ATOM 863 O O . PRO A 1 109 ? -10.853 10.274 14.198 1.00 96.00 109 PRO A O 1
ATOM 866 N N . SER A 1 110 ? -12.211 8.490 14.274 1.00 95.44 110 SER A N 1
ATOM 867 C CA . SER A 1 110 ? -11.228 7.603 14.895 1.00 95.44 110 SER A CA 1
ATOM 868 C C . SER A 1 110 ? -10.269 7.031 13.849 1.00 95.44 110 SER A C 1
ATOM 870 O O . SER A 1 110 ? -10.577 6.973 12.660 1.00 95.44 110 SER A O 1
ATOM 872 N N . LEU A 1 111 ? -9.101 6.563 14.293 1.00 93.44 111 LEU A N 1
ATOM 873 C CA . LEU A 1 111 ? -8.091 5.990 13.403 1.00 93.44 111 LEU A CA 1
ATOM 874 C C . LEU A 1 111 ? -8.635 4.825 12.554 1.00 93.44 111 LEU A C 1
ATOM 876 O O . LEU A 1 111 ? -8.381 4.770 11.353 1.00 93.44 111 LEU A O 1
ATOM 880 N N . ASN A 1 112 ? -9.414 3.927 13.160 1.00 92.38 112 ASN A N 1
ATOM 881 C CA . ASN A 1 112 ? -9.942 2.733 12.489 1.00 92.38 112 ASN A CA 1
ATOM 882 C C . ASN A 1 112 ? -11.023 3.056 11.446 1.00 92.38 112 ASN A C 1
ATOM 884 O O . ASN A 1 112 ? -11.334 2.212 10.612 1.00 92.38 112 ASN A O 1
ATOM 888 N N . GLU A 1 113 ? -11.596 4.261 11.481 1.00 92.44 113 GLU A N 1
ATOM 889 C CA . GLU A 1 113 ? -12.488 4.745 10.421 1.00 92.44 113 GLU A CA 1
ATOM 890 C C . GLU A 1 113 ? -11.717 5.268 9.203 1.00 92.44 113 GLU A C 1
ATOM 892 O O . GLU A 1 113 ? -12.304 5.468 8.144 1.00 92.44 113 GLU A O 1
ATOM 897 N N . VAL A 1 114 ? -10.410 5.514 9.344 1.00 92.44 114 VAL A N 1
ATOM 898 C CA . VAL A 1 114 ? -9.562 6.098 8.295 1.00 92.44 114 VAL A CA 1
ATOM 899 C C . VAL A 1 114 ? -8.612 5.065 7.693 1.00 92.44 114 VAL A C 1
ATOM 901 O O . VAL A 1 114 ? -8.344 5.109 6.493 1.00 92.44 114 VAL A O 1
ATOM 904 N N . VAL A 1 115 ? -8.094 4.132 8.497 1.00 92.44 115 VAL A N 1
ATOM 905 C CA . VAL A 1 115 ? -7.118 3.137 8.043 1.00 92.44 115 VAL A CA 1
ATOM 906 C C . VAL A 1 115 ? -7.380 1.757 8.640 1.00 92.44 115 VAL A C 1
ATOM 908 O O . VAL A 1 115 ? -7.593 1.608 9.840 1.00 92.44 115 VAL A O 1
ATOM 911 N N . ASP A 1 116 ? -7.284 0.731 7.793 1.00 93.00 116 ASP A N 1
ATOM 912 C CA . ASP A 1 116 ? -7.273 -0.671 8.209 1.00 93.00 116 ASP A CA 1
ATOM 913 C C . ASP A 1 116 ? -6.089 -1.405 7.566 1.00 93.00 116 ASP A C 1
ATOM 915 O O . ASP A 1 116 ? -6.092 -1.751 6.381 1.00 93.00 116 ASP A O 1
ATOM 919 N N . LEU A 1 117 ? -5.049 -1.644 8.368 1.00 92.12 117 LEU A N 1
ATOM 920 C CA . LEU A 1 117 ? -3.821 -2.305 7.923 1.00 92.12 117 LEU A CA 1
ATOM 921 C C . LEU A 1 117 ? -3.936 -3.839 7.907 1.00 92.12 117 LEU A C 1
ATOM 923 O O . LEU A 1 117 ? -3.039 -4.505 7.392 1.00 92.12 117 LEU A O 1
ATOM 927 N N . ASN A 1 118 ? -5.036 -4.421 8.402 1.00 92.31 118 ASN A N 1
ATOM 928 C CA . ASN A 1 118 ? -5.217 -5.878 8.476 1.00 92.31 118 ASN A CA 1
ATOM 929 C C . ASN A 1 118 ? -5.442 -6.535 7.104 1.00 92.31 118 ASN A C 1
ATOM 931 O O . ASN A 1 118 ? -5.432 -7.763 6.979 1.00 92.31 118 ASN A O 1
ATOM 935 N N . TYR A 1 119 ? -5.662 -5.730 6.064 1.00 94.00 119 TYR A N 1
ATOM 936 C CA . TYR A 1 119 ? -5.796 -6.200 4.686 1.00 94.00 119 TYR A CA 1
ATOM 937 C C . TYR A 1 119 ? -4.469 -6.219 3.922 1.00 94.00 119 TYR A C 1
ATOM 939 O O . TYR A 1 119 ? -4.421 -6.776 2.820 1.00 94.00 119 TYR A O 1
ATOM 947 N N . LEU A 1 120 ? -3.393 -5.660 4.492 1.00 93.81 120 LEU A N 1
ATOM 948 C CA . LEU A 1 120 ? -2.076 -5.706 3.869 1.00 93.81 120 LEU A CA 1
ATOM 949 C C . LEU A 1 120 ? -1.617 -7.161 3.671 1.00 93.81 120 LEU A C 1
ATOM 951 O O . LEU A 1 120 ? -1.853 -8.017 4.528 1.00 93.81 120 LEU A O 1
ATOM 955 N N . PRO A 1 121 ? -0.942 -7.469 2.550 1.00 94.88 121 PRO A N 1
ATOM 956 C CA . PRO A 1 121 ? -0.340 -8.782 2.366 1.00 94.88 121 PRO A CA 1
ATOM 957 C C . PRO A 1 121 ? 0.692 -9.112 3.462 1.00 94.88 121 PRO A C 1
ATOM 959 O O . PRO A 1 121 ? 1.279 -8.193 4.043 1.00 94.88 121 PRO A O 1
ATOM 962 N N . PRO A 1 122 ? 0.963 -10.409 3.712 1.00 94.25 122 PRO A N 1
ATOM 963 C CA . PRO A 1 122 ? 2.027 -10.851 4.616 1.00 94.25 122 PRO A CA 1
ATOM 964 C C . PRO A 1 122 ? 3.358 -10.132 4.357 1.00 94.25 122 PRO A C 1
ATOM 966 O O . PRO A 1 122 ? 3.655 -9.777 3.218 1.00 94.25 122 PRO A O 1
ATOM 969 N N . LEU A 1 123 ? 4.147 -9.873 5.407 1.00 92.12 123 LEU A N 1
ATOM 970 C CA . LEU A 1 123 ? 5.373 -9.064 5.313 1.00 92.12 123 LEU A CA 1
ATOM 971 C C . LEU A 1 123 ? 6.373 -9.605 4.278 1.00 92.12 123 LEU A C 1
ATOM 973 O O . LEU A 1 123 ? 6.892 -8.830 3.482 1.00 92.12 123 LEU A O 1
ATOM 977 N N . ASP A 1 124 ? 6.569 -10.919 4.234 1.00 92.38 124 ASP A N 1
ATOM 978 C CA . ASP A 1 124 ? 7.417 -11.623 3.263 1.00 92.38 124 ASP A CA 1
ATOM 979 C C . ASP A 1 124 ? 6.942 -11.471 1.804 1.00 92.38 124 ASP A C 1
ATOM 981 O O . ASP A 1 124 ? 7.728 -11.564 0.860 1.00 92.38 124 ASP A O 1
ATOM 985 N N . PHE A 1 125 ? 5.657 -11.180 1.596 1.00 93.06 125 PHE A N 1
ATOM 986 C CA . PHE A 1 125 ? 5.102 -10.889 0.281 1.00 93.06 125 PHE A CA 1
ATOM 987 C C . PHE A 1 125 ? 5.325 -9.437 -0.158 1.00 93.06 125 PHE A C 1
ATOM 989 O O . PHE A 1 125 ? 5.205 -9.134 -1.351 1.00 93.06 125 PHE A O 1
ATOM 996 N N . ARG A 1 126 ? 5.644 -8.522 0.759 1.00 91.31 126 ARG A N 1
ATOM 997 C CA . ARG A 1 126 ? 5.796 -7.091 0.463 1.00 91.31 126 ARG A CA 1
ATOM 998 C C . ARG A 1 126 ? 7.195 -6.777 -0.0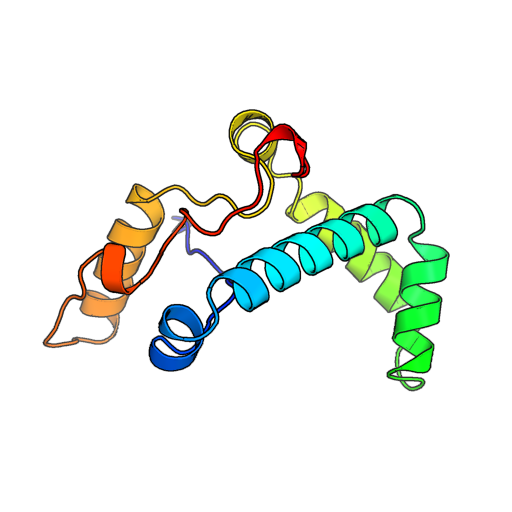82 1.00 91.31 126 ARG A C 1
ATOM 1000 O O . ARG A 1 126 ? 7.995 -7.681 -0.328 1.00 91.31 126 ARG A O 1
ATOM 1007 N N . LEU A 1 127 ? 7.416 -5.518 -0.444 1.00 86.06 127 LEU A N 1
ATOM 1008 C CA . LEU A 1 127 ? 8.739 -4.991 -0.792 1.00 86.06 127 LEU A CA 1
ATOM 1009 C C . LEU A 1 127 ? 9.381 -4.435 0.486 1.00 86.06 127 LEU A C 1
ATOM 1011 O O . LEU A 1 127 ? 8.637 -3.805 1.242 1.00 86.06 127 LEU A O 1
ATOM 1015 N N . PRO A 1 128 ? 10.676 -4.682 0.747 1.00 77.81 128 PRO A N 1
ATOM 1016 C CA . PRO A 1 128 ? 1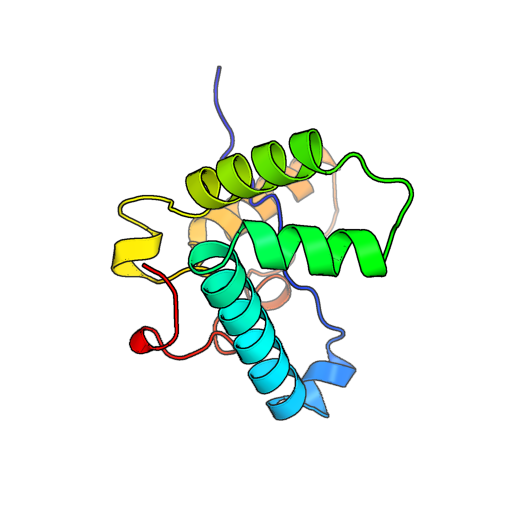1.416 -3.931 1.755 1.00 77.81 128 PRO A CA 1
ATOM 1017 C C . PRO A 1 128 ? 11.610 -2.473 1.321 1.00 77.81 128 PRO A C 1
ATOM 1019 O O . PRO A 1 128 ? 11.259 -2.129 0.168 1.00 77.81 128 PRO A O 1
#

Sequence (128 aa):
GDYLPLVGNGIVVNEDFLKKNPEAVRKFLRAVIRGIKYSIANPDEAISILLQRDPTLNKDVEKQRLLMALEIINVKGVTDKYGFGYVDPSVIDKNIDVIVKTFGLERRPSLNEVVDLNYLPPLDFRLP

=== Feature glossary ===
Feature key, reading from the visual/contextual features back to the raw sequence:

Rendered structure images. Six rendered views show the 3D structure from the faces of a cube — i.e. along ±x, ±y, ±z. Rendering representation is drawn randomly per protein from cartoon (secondary-structure ribbons), sticks (backbone bonds), or molecular surface; coloring is either N→C rainbow (blue at the N-terminus through red at the C-terminus) or one color per chain.

Contact-map, Ramachandran, and PAE plots. The contact map is a binary N×N matrix image: pixel (i, j) is dark where Cα_i and Cα_j are within 8 Å and |i−j|>4. Because the |i−j|>4 filter removes local helical contacts, off-diagonal stripes parallel to the main diagonal indicate parallel β-sheets; stripes perpendicular to it indicate antiparallel β-sheets. The Ramachandran plot scatters every residue's (φ, ψ) pair against the sterically allowed regions. The PAE heatmap renders the predicted-aligned-error matrix.

InterPro / GO / CATH / organism. Database cross-references. InterPro integrates a dozen domain/family signature databases into unified entries with residue-range hits. GO terms attach function/process/location labels with evidence codes. CATH codes position the fold in a four-level structural taxonomy. Organism is the NCBI-taxonomy species name.

Nearest PDB structures. The Foldseek neighbor list gives the closest experimentally determined structures in the PDB, ranked by structural alignment. TM-score near 1 means near-identical fold; near 0.3 means only rough topology match. This is how one finds what a novel AlphaFold prediction most resembles in the solved-structure universe.

Predicted aligned error. PAE(i, j) answers: if I align the predicted and true structures on residue i, how far off (in Å) do I expect residue j to be? A block-diagonal PAE matrix with low values on the blocks and high values off-diagonal is the signature of a multi-domain protein with confidently predicted domains but uncertain inter-domain orientation.

Solvent-accessible surface area. Accessible surface area quantifies burial. A residue with SASA near zero is packed into the hydrophobic core; one with SASA >100 Å² sits on the surface. Computed here via the Shrake–Rupley numerical algorithm with a 1.4 Å probe.

B-factor. B-factor (Debye–Waller factor) reflects atomic displacement in the crystal lattice. It is an experimental observable (units Å²), not a prediction; low values mean the atom is pinned down, high values mean it moves or is heterogeneous across the crystal.

pLDDT. For AlphaFold models, the B-factor field carries pLDDT — the model's own estimate of local accuracy on a 0–100 scale. Regions with pLDDT<50 should be treated as essentially unmodeled; they often correspond to intrinsically disordered segments.

Backbone torsions (φ/ψ). φ (phi) and ψ (psi) are the two rotatable backbone dihedrals per residue: φ is the C(i-1)–N–Cα–C torsion, ψ is the N–Cα–C–N(i+1) torsion, both in degrees on (−180°, 180°]. α-helical residues cluster near (−60°, −45°); β-strand residues near (−120°, +130°). A Ramachandran plot is simply a scatter of (φ, ψ) for every residue.

Radius of gyration, Cα contacts, bounding box. Radius of gyration (Rg) is the root-mean-square distance of Cα atoms from their centroid — a single number for overall size and compactness. A globular domain of N residues has Rg ≈ 2.2·N^0.38 Å; an extended or disordered chain has a much larger Rg. The Cα contact count is the number of residue pairs whose Cα atoms are within 8 Å and are more than four positions apart in sequence — a standard proxy for tertiary packing density. The bounding box is the smallest axis-aligned box enclosing all Cα atoms.

Secondary structure (3-state, P-SEA). Three-state secondary structure (P-SEA) collapses the eight DSSP classes into helix (a), strand (b), and coil (c). P-SEA assigns these from Cα geometry alone — distances and angles — without requiring backbone oxygens, so it works on any Cα trace.

Secondary structure (8-state, DSSP). DSSP 8-state secondary structure assigns each residue one of H (α-helix), G (3₁₀-helix), I (π-helix), E (extended β-strand), B (isolated β-bridge), T (hydrogen-bonded turn), S (bend), or '-' (coil). The assignment is computed from backbone hydrogen-bond geometry via the Kabsch–Sander algorithm.

Foldseek 3Di. A 3Di character summarizes, for each residue, the relative orientation of the Cα frame of its nearest spatial neighbor. Because it encodes fold topology rather than chemistry, 3Di alignments detect remote structural similarity that sequence alignment misses.

mmCIF coordinates. The mmCIF block holds the 3D Cartesian coordinates of each backbone atom (N, Cα, C, O) in ångströms. mmCIF is the PDB's canonical archive format — a tagged-loop text representation of the atomic model.

Sequence. Sequence gives the chain of amino acids in standard one-letter code (A=alanine, C=cysteine, …, Y=tyrosine), read N→C. It is the only feature that is directly encoded by the gene; all structural features are derived from the folded form of this sequence.